Protein AF-A0A355FUR5-F1 (afdb_monomer)

pLDDT: mean 89.5, std 11.47, range [51.97, 98.38]

Structure (mmCIF, N/CA/C/O backbone):
data_AF-A0A355FUR5-F1
#
_entry.id   AF-A0A355FUR5-F1
#
loop_
_atom_site.group_PDB
_atom_site.id
_atom_site.type_symbol
_atom_site.label_atom_id
_atom_site.label_alt_id
_atom_site.label_comp_id
_atom_site.label_asym_id
_atom_site.label_entity_id
_atom_site.label_seq_id
_atom_site.pdbx_PDB_ins_code
_atom_site.Cartn_x
_atom_site.Cartn_y
_atom_site.Cartn_z
_atom_site.occupancy
_atom_site.B_iso_or_equiv
_atom_site.auth_seq_id
_atom_site.auth_comp_id
_atom_site.auth_asym_id
_atom_site.auth_atom_id
_atom_site.pdbx_PDB_model_num
ATOM 1 N N . ASP A 1 1 ? -11.210 13.188 2.314 1.00 51.97 1 ASP A N 1
ATOM 2 C 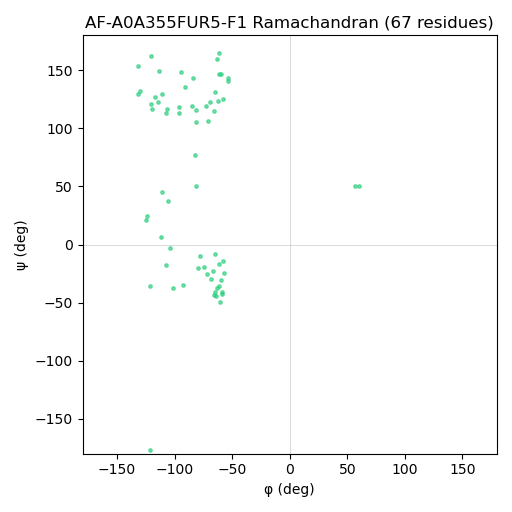CA . ASP A 1 1 ? -11.538 12.564 3.619 1.00 51.97 1 ASP A CA 1
ATOM 3 C C . ASP A 1 1 ? -12.941 11.958 3.684 1.00 51.97 1 ASP A C 1
ATOM 5 O O . ASP A 1 1 ? -13.728 12.294 4.559 1.00 51.97 1 ASP A O 1
ATOM 9 N N . GLY A 1 2 ? -13.288 11.053 2.759 1.00 77.06 2 GLY A N 1
ATOM 10 C CA . GLY A 1 2 ? -14.652 10.492 2.682 1.00 77.06 2 GLY A CA 1
ATOM 11 C C . GLY A 1 2 ? -14.785 9.036 3.136 1.00 77.06 2 GLY A C 1
ATOM 12 O O . GLY A 1 2 ? -15.880 8.576 3.439 1.00 77.06 2 GLY A O 1
ATOM 13 N N . LEU A 1 3 ? -13.676 8.300 3.202 1.00 91.00 3 LEU A N 1
ATOM 14 C CA . LEU A 1 3 ? -13.677 6.841 3.330 1.00 91.00 3 LEU A CA 1
ATOM 15 C C . LEU A 1 3 ? -13.288 6.378 4.742 1.00 91.00 3 LEU A C 1
ATOM 17 O O . LEU A 1 3 ? -12.624 5.363 4.916 1.00 91.00 3 LEU A O 1
ATOM 21 N N . SER A 1 4 ? -13.731 7.105 5.774 1.00 94.44 4 SER A N 1
ATOM 22 C CA . SER A 1 4 ? -13.412 6.804 7.183 1.00 94.44 4 SER A CA 1
ATOM 23 C C . SER A 1 4 ? -13.916 5.436 7.661 1.00 94.44 4 SER A C 1
ATOM 25 O O . SER A 1 4 ? -13.478 4.94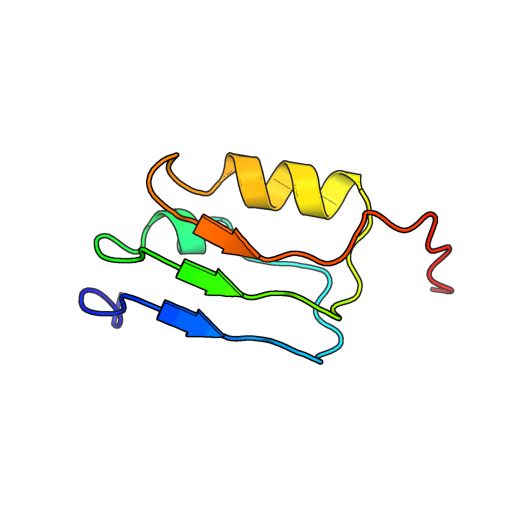2 8.698 1.00 94.44 4 SER A O 1
ATOM 27 N N . GLN A 1 5 ? -14.844 4.834 6.914 1.00 96.69 5 GLN A N 1
ATOM 28 C CA . GLN A 1 5 ? -15.442 3.527 7.185 1.00 96.69 5 GLN A CA 1
ATOM 29 C C . GLN A 1 5 ? -14.915 2.406 6.288 1.00 96.69 5 GLN A C 1
ATOM 31 O O . GLN A 1 5 ? -15.324 1.259 6.458 1.00 96.69 5 GLN A O 1
ATOM 36 N N . LEU A 1 6 ? -14.037 2.717 5.332 1.00 97.56 6 LEU A N 1
ATOM 37 C CA . LEU A 1 6 ? -13.533 1.726 4.393 1.00 97.56 6 LEU A CA 1
ATOM 38 C C . LEU A 1 6 ? -12.623 0.735 5.119 1.00 97.56 6 LEU A C 1
ATOM 40 O O . LEU A 1 6 ? -11.634 1.135 5.726 1.00 97.56 6 LEU A O 1
ATOM 44 N N . LYS A 1 7 ? -12.981 -0.548 5.040 1.00 97.88 7 LYS A N 1
ATOM 45 C CA . LYS A 1 7 ? -12.225 -1.664 5.628 1.00 97.88 7 LYS A CA 1
ATOM 46 C C . LYS A 1 7 ? -11.398 -2.422 4.601 1.00 97.88 7 LYS A C 1
ATOM 48 O O . LYS A 1 7 ? -10.283 -2.829 4.894 1.00 97.88 7 LYS A O 1
ATOM 53 N N . ALA A 1 8 ? -11.926 -2.581 3.395 1.00 98.00 8 ALA A N 1
ATOM 54 C CA . ALA A 1 8 ? -11.253 -3.276 2.312 1.00 98.00 8 ALA A CA 1
ATOM 55 C C . ALA A 1 8 ? -11.278 -2.411 1.054 1.00 98.00 8 ALA A C 1
ATOM 57 O O . ALA A 1 8 ? -12.331 -1.891 0.680 1.00 98.00 8 ALA A O 1
ATOM 58 N N . LEU A 1 9 ? -10.123 -2.278 0.410 1.00 97.62 9 LEU A N 1
ATOM 59 C CA . LEU A 1 9 ? -9.965 -1.650 -0.894 1.00 97.62 9 LEU A CA 1
ATOM 60 C C . LEU A 1 9 ? -9.362 -2.679 -1.849 1.00 97.62 9 LEU A C 1
ATOM 62 O O . LEU A 1 9 ? -8.273 -3.186 -1.592 1.00 97.62 9 LEU A O 1
ATOM 66 N N . SER A 1 10 ? -10.069 -2.988 -2.934 1.00 97.38 10 SER A N 1
ATOM 67 C CA . SER A 1 10 ? -9.570 -3.866 -3.993 1.00 97.38 10 SER A CA 1
ATOM 68 C C . SER A 1 10 ? -9.400 -3.070 -5.278 1.00 97.38 10 SER A C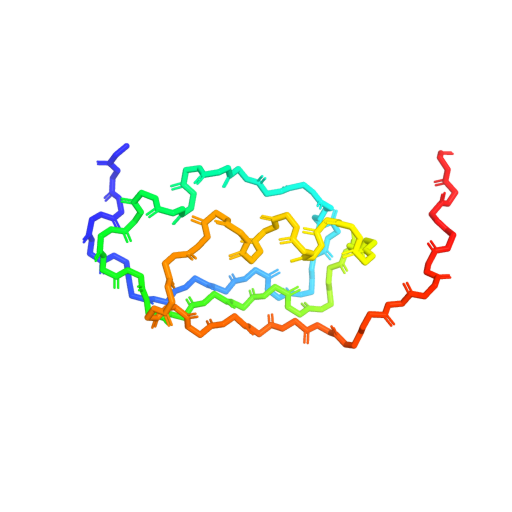 1
ATOM 70 O O . SER A 1 10 ? -10.345 -2.445 -5.758 1.00 97.38 10 SER A O 1
ATOM 72 N N . LEU A 1 11 ? -8.179 -3.089 -5.800 1.00 96.19 11 LEU A N 1
ATOM 73 C CA . LEU A 1 11 ? -7.741 -2.470 -7.049 1.00 96.19 11 LEU A CA 1
ATOM 74 C C . LEU A 1 11 ? -7.107 -3.525 -7.970 1.00 96.19 11 LEU A C 1
ATOM 76 O O . LEU A 1 11 ? -6.266 -3.208 -8.810 1.00 96.19 11 LEU A O 1
ATOM 80 N N . TRP A 1 12 ? -7.493 -4.789 -7.782 1.00 94.75 12 TRP A N 1
ATOM 81 C CA . TRP A 1 12 ? -6.974 -5.940 -8.512 1.00 94.75 12 TRP A CA 1
ATOM 82 C C . TRP A 1 12 ? -7.079 -5.767 -10.033 1.00 94.75 12 TRP A C 1
ATOM 84 O O . TRP A 1 12 ? -8.100 -5.292 -10.531 1.00 94.75 12 TRP A O 1
ATOM 94 N N . SER A 1 13 ? -6.050 -6.221 -10.757 1.00 94.44 13 SER A N 1
ATOM 95 C CA . SER A 1 13 ? -6.028 -6.305 -12.225 1.00 94.44 13 SER A CA 1
ATOM 96 C C . SER A 1 13 ? -6.212 -4.954 -12.934 1.00 94.44 13 SER A C 1
ATOM 98 O O . SER A 1 13 ? -7.032 -4.831 -13.848 1.00 94.44 13 SER A O 1
ATOM 100 N N . ASN A 1 14 ? -5.431 -3.952 -12.525 1.00 93.19 14 ASN A N 1
ATOM 101 C CA . ASN A 1 14 ? -5.321 -2.655 -13.200 1.00 93.19 14 ASN A CA 1
ATOM 102 C C . ASN A 1 14 ? -3.865 -2.390 -13.630 1.00 93.19 14 ASN A C 1
ATOM 104 O O . ASN A 1 14 ? -2.994 -3.233 -13.458 1.00 93.19 14 ASN A O 1
ATOM 108 N N . VAL A 1 15 ? -3.602 -1.217 -14.206 1.00 89.38 15 VAL A N 1
ATOM 109 C CA . VAL A 1 15 ? -2.263 -0.762 -14.633 1.00 89.38 15 VAL A CA 1
ATOM 110 C C . VAL A 1 15 ? -1.772 0.397 -13.752 1.00 89.38 15 VAL A C 1
ATOM 112 O O . VAL A 1 15 ? -1.349 1.442 -14.238 1.00 89.38 15 VAL A O 1
ATOM 115 N N . ILE A 1 16 ? -1.933 0.268 -12.428 1.00 90.31 16 ILE A N 1
ATOM 116 C CA . ILE A 1 16 ? -1.582 1.319 -11.459 1.00 90.31 16 ILE A CA 1
ATOM 117 C C . ILE A 1 16 ? -0.184 1.062 -10.893 1.00 90.31 16 ILE A C 1
ATOM 119 O O . ILE A 1 16 ? 0.008 0.129 -10.116 1.00 90.31 16 ILE A O 1
ATOM 123 N N . SER A 1 17 ? 0.761 1.942 -11.208 1.00 84.88 17 SER A N 1
ATOM 124 C CA . SER A 1 17 ? 2.122 1.896 -10.658 1.00 84.88 17 SER A CA 1
ATOM 125 C C . SER A 1 17 ? 2.304 2.733 -9.397 1.00 84.88 17 SER A C 1
ATOM 127 O O . SER A 1 17 ? 2.967 2.323 -8.446 1.00 84.88 17 SER A O 1
ATOM 129 N N . HIS A 1 18 ? 1.612 3.870 -9.329 1.00 87.81 18 HIS A N 1
ATOM 130 C CA . HIS A 1 18 ? 1.769 4.834 -8.248 1.00 87.81 18 HIS A CA 1
ATOM 131 C C . HIS A 1 18 ? 0.537 4.885 -7.351 1.00 87.81 18 HIS A C 1
ATOM 133 O O . HIS A 1 18 ? -0.590 5.099 -7.804 1.00 87.81 18 HIS A O 1
ATOM 139 N N . TYR A 1 19 ? 0.776 4.769 -6.050 1.00 93.69 19 TYR A N 1
ATOM 140 C CA . TYR A 1 19 ? -0.243 4.896 -5.016 1.00 93.69 19 TYR A CA 1
ATOM 141 C C . TYR A 1 19 ? 0.039 6.141 -4.172 1.00 93.69 19 TYR A C 1
ATOM 143 O O . TYR A 1 19 ? 1.195 6.534 -4.025 1.00 93.69 19 TYR A O 1
ATOM 151 N N . PRO A 1 20 ? -0.982 6.802 -3.612 1.00 94.31 20 PRO A N 1
ATOM 152 C CA . PRO A 1 20 ? -0.758 7.950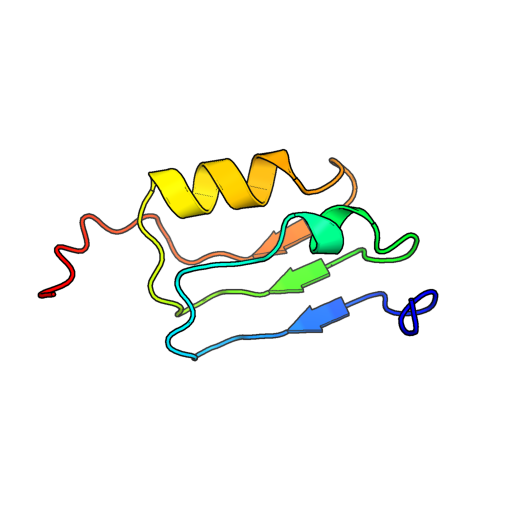 -2.750 1.00 94.31 20 PRO A CA 1
ATOM 153 C C . PRO A 1 20 ? -0.470 7.516 -1.307 1.00 94.31 20 PRO A C 1
ATOM 155 O O . PRO A 1 20 ? -1.127 6.620 -0.772 1.00 94.31 20 PRO A O 1
ATOM 158 N N . ALA A 1 21 ? 0.429 8.237 -0.629 1.00 95.00 21 ALA A N 1
ATOM 159 C CA . ALA A 1 21 ? 0.711 8.036 0.798 1.00 95.00 21 ALA A CA 1
ATOM 160 C C . ALA A 1 21 ? -0.539 8.180 1.689 1.00 95.00 21 ALA A C 1
ATOM 162 O O . ALA A 1 21 ? -0.624 7.562 2.748 1.00 95.00 21 ALA A O 1
ATOM 163 N N . SER A 1 22 ? -1.551 8.922 1.224 1.00 94.69 22 SER A N 1
ATOM 164 C CA . SER A 1 22 ? -2.828 9.097 1.923 1.00 94.69 22 SER A CA 1
ATOM 165 C C . SER A 1 22 ? -3.661 7.817 2.062 1.00 94.69 22 SER A C 1
ATOM 167 O O . SER A 1 22 ? -4.638 7.804 2.809 1.00 94.69 22 SER A O 1
ATOM 169 N N . LEU A 1 23 ? -3.279 6.702 1.422 1.00 94.50 23 LEU A N 1
ATOM 170 C CA . LEU A 1 23 ? -3.834 5.387 1.769 1.00 94.50 23 LEU A CA 1
ATOM 171 C C . LEU A 1 23 ? -3.559 5.016 3.235 1.00 94.50 23 LEU A C 1
ATOM 173 O O . LEU A 1 23 ? -4.386 4.347 3.856 1.00 94.50 23 LEU A O 1
ATOM 177 N N . GLY A 1 24 ? -2.446 5.492 3.804 1.00 93.69 24 GLY A N 1
ATOM 178 C CA . GLY A 1 24 ? -2.116 5.336 5.221 1.00 93.69 24 GLY A CA 1
ATOM 179 C C . GLY A 1 24 ? -3.048 6.101 6.165 1.00 93.69 24 GLY A C 1
ATOM 180 O O . GLY A 1 24 ? -3.226 5.692 7.315 1.00 93.69 24 GLY A O 1
ATOM 181 N N . ASP A 1 25 ? -3.710 7.151 5.667 1.00 95.12 25 ASP A N 1
ATOM 182 C CA . ASP A 1 25 ? -4.620 7.997 6.446 1.00 95.12 25 ASP A CA 1
ATOM 183 C C . ASP A 1 25 ? -5.996 7.347 6.655 1.00 95.12 25 ASP A C 1
ATOM 185 O O . ASP A 1 25 ? -6.802 7.834 7.451 1.00 95.12 25 ASP A O 1
ATOM 189 N N . LEU A 1 26 ? -6.294 6.237 5.965 1.00 95.75 26 LEU A N 1
ATOM 190 C CA . LEU A 1 26 ? -7.569 5.531 6.082 1.00 95.75 26 LEU A CA 1
ATOM 191 C C . LEU A 1 26 ? -7.663 4.819 7.449 1.00 95.75 26 LEU A C 1
ATOM 193 O O . LEU A 1 26 ? -7.045 3.770 7.673 1.00 95.75 26 LEU A O 1
ATOM 197 N N . PRO A 1 27 ? -8.475 5.335 8.394 1.00 95.00 27 PRO A N 1
ATOM 198 C CA . PRO A 1 27 ? -8.371 4.948 9.800 1.00 95.00 27 PRO A CA 1
ATOM 199 C C . PRO A 1 27 ? -8.865 3.523 10.063 1.00 95.00 27 PRO A C 1
ATOM 201 O O . PRO A 1 27 ? -8.444 2.894 11.031 1.00 95.00 27 PRO A O 1
ATOM 204 N N . ARG A 1 28 ? -9.758 3.013 9.207 1.00 96.88 28 ARG A N 1
ATOM 205 C CA . ARG A 1 28 ? -10.386 1.692 9.341 1.00 96.88 28 ARG A CA 1
ATOM 206 C C . ARG A 1 28 ? -9.959 0.697 8.268 1.00 96.88 28 ARG A C 1
ATOM 208 O O . ARG A 1 28 ? -10.521 -0.391 8.246 1.00 96.88 28 ARG A O 1
ATOM 215 N N . LEU A 1 29 ? -8.992 1.044 7.414 1.00 97.75 29 LEU A N 1
ATOM 216 C CA . LEU A 1 29 ? -8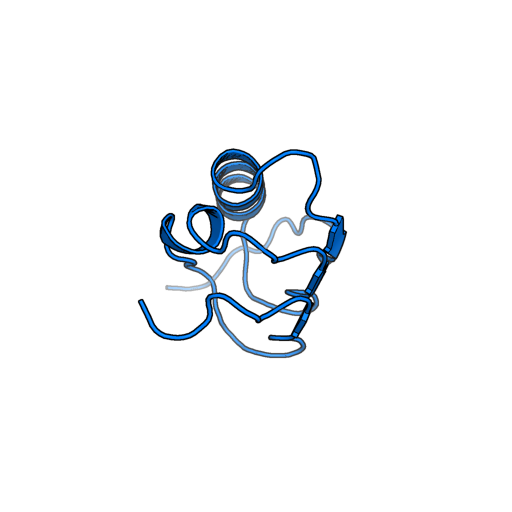.506 0.114 6.402 1.00 97.75 29 LEU A CA 1
ATOM 217 C C . LEU A 1 29 ? -7.824 -1.075 7.088 1.00 97.75 29 LEU A C 1
ATOM 219 O O . LEU A 1 29 ? -7.007 -0.901 7.995 1.00 97.75 29 LEU A O 1
ATOM 223 N N . GLU A 1 30 ? -8.205 -2.265 6.651 1.00 98.19 30 GLU A N 1
ATOM 224 C CA . GLU A 1 30 ? -7.753 -3.566 7.139 1.00 98.19 30 GLU A CA 1
ATOM 225 C C . GLU A 1 30 ? -7.124 -4.369 5.992 1.00 98.19 30 GLU A C 1
ATOM 227 O O . GLU A 1 30 ? -6.132 -5.050 6.215 1.00 98.19 30 GLU A O 1
ATOM 232 N N . VAL A 1 31 ? -7.648 -4.254 4.762 1.00 98.38 31 VAL A N 1
ATOM 233 C CA . VAL A 1 31 ? -7.138 -4.973 3.582 1.00 98.38 31 VAL A CA 1
ATOM 234 C C . VAL A 1 31 ? -6.955 -4.023 2.400 1.00 98.38 31 VAL A C 1
ATOM 236 O O . VAL A 1 31 ? -7.888 -3.308 2.022 1.00 98.38 31 VAL A O 1
ATOM 239 N N . LEU A 1 32 ? -5.777 -4.067 1.780 1.00 98.00 32 LEU A N 1
ATOM 240 C CA . LEU A 1 32 ? -5.492 -3.461 0.482 1.00 98.00 32 LEU A CA 1
ATOM 241 C C . LEU A 1 32 ? -5.067 -4.550 -0.506 1.00 98.00 32 LEU A C 1
ATOM 243 O O . LEU A 1 32 ? -4.029 -5.183 -0.325 1.00 98.00 32 LEU A O 1
ATOM 247 N N . ASP A 1 33 ? -5.851 -4.746 -1.561 1.00 97.62 33 ASP A N 1
ATOM 248 C CA . ASP A 1 33 ? -5.529 -5.671 -2.645 1.00 97.62 33 ASP A CA 1
ATOM 249 C C . ASP A 1 33 ? 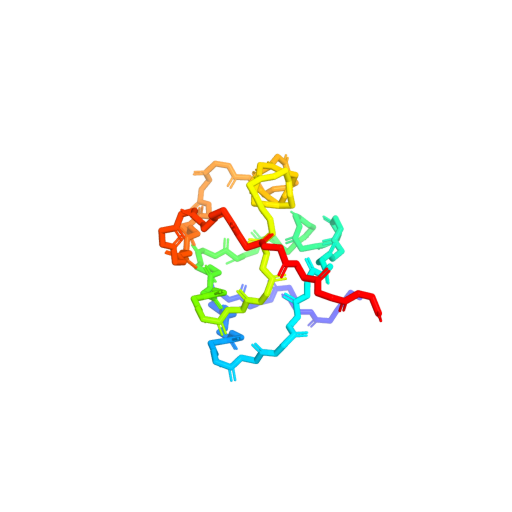-5.131 -4.906 -3.905 1.00 97.62 33 ASP A C 1
ATOM 251 O O . ASP A 1 33 ? -5.949 -4.211 -4.510 1.00 97.62 33 ASP A O 1
ATOM 255 N N . VAL A 1 34 ? -3.860 -5.037 -4.274 1.00 96.00 34 VAL A N 1
ATOM 256 C CA . VAL A 1 34 ? -3.238 -4.418 -5.452 1.00 96.00 34 VAL A CA 1
ATOM 257 C C . VAL A 1 34 ? -2.585 -5.476 -6.342 1.00 96.00 34 VAL A C 1
ATOM 259 O O . VAL A 1 34 ? -1.690 -5.172 -7.131 1.00 96.00 34 VAL A O 1
ATOM 262 N N . GLN A 1 35 ? -3.000 -6.741 -6.228 1.00 94.38 35 GLN A N 1
ATOM 263 C CA . GLN A 1 35 ? -2.457 -7.804 -7.066 1.00 94.38 35 GLN A CA 1
ATOM 264 C C . GLN A 1 35 ? -2.710 -7.505 -8.553 1.00 94.38 35 GLN A C 1
ATOM 266 O O . GLN A 1 35 ? -3.745 -6.953 -8.927 1.00 94.38 35 GLN A O 1
ATOM 271 N N . TYR A 1 36 ? -1.771 -7.923 -9.402 1.00 92.12 36 TYR A N 1
ATOM 272 C CA . TYR A 1 36 ? -1.799 -7.708 -10.855 1.00 92.12 36 TYR A CA 1
ATOM 273 C C . TYR A 1 36 ? -1.914 -6.225 -11.234 1.00 92.12 36 TYR A C 1
ATOM 275 O O . TYR A 1 36 ? -2.779 -5.846 -12.015 1.00 92.12 36 TYR A O 1
ATOM 283 N N . ASN A 1 37 ? -1.047 -5.408 -10.636 1.00 91.00 37 ASN A N 1
ATOM 284 C CA . ASN A 1 37 ? -0.769 -4.034 -11.041 1.00 91.00 37 ASN A CA 1
ATOM 285 C C . ASN A 1 37 ? 0.715 -3.880 -11.398 1.00 91.00 37 ASN A C 1
ATOM 287 O O . ASN A 1 37 ? 1.541 -4.702 -10.988 1.00 91.00 37 ASN A O 1
ATOM 291 N N . ASP A 1 38 ? 1.038 -2.810 -12.117 1.00 88.44 38 ASP A N 1
ATOM 292 C CA . ASP A 1 38 ? 2.381 -2.521 -12.622 1.00 88.44 38 ASP A CA 1
ATOM 293 C C . ASP A 1 38 ? 3.255 -1.860 -11.555 1.00 88.44 38 ASP A C 1
ATOM 295 O O . ASP A 1 38 ? 3.461 -0.658 -11.579 1.00 88.44 38 ASP A O 1
ATOM 299 N N . MET A 1 39 ? 3.766 -2.637 -10.596 1.00 86.69 39 MET A N 1
ATOM 300 C CA . MET A 1 39 ? 4.674 -2.123 -9.563 1.00 86.69 39 MET A CA 1
ATOM 301 C C . MET A 1 39 ? 6.056 -2.773 -9.633 1.00 86.69 39 MET A C 1
ATOM 303 O O . MET A 1 39 ? 6.192 -3.997 -9.515 1.00 86.69 39 MET A O 1
ATOM 307 N N . THR A 1 40 ? 7.086 -1.939 -9.699 1.00 88.12 40 THR A N 1
ATOM 308 C CA . THR A 1 40 ? 8.474 -2.282 -9.381 1.00 88.12 40 THR A CA 1
ATOM 309 C C . THR A 1 40 ? 8.616 -2.726 -7.919 1.00 88.12 40 THR A C 1
ATOM 311 O O . THR A 1 40 ? 7.743 -2.503 -7.076 1.00 88.12 40 THR A O 1
ATOM 314 N N . LEU A 1 41 ? 9.749 -3.353 -7.582 1.00 87.88 41 LEU A N 1
ATOM 315 C CA . LEU A 1 41 ? 10.062 -3.701 -6.191 1.00 87.88 41 LEU A CA 1
ATOM 316 C C . LEU A 1 41 ? 10.098 -2.457 -5.284 1.00 87.88 41 LEU A C 1
ATOM 318 O O . LEU A 1 41 ? 9.577 -2.503 -4.173 1.00 87.88 41 LEU A O 1
ATOM 322 N N . GLU A 1 42 ? 10.668 -1.355 -5.772 1.00 89.00 42 GLU A N 1
ATOM 323 C CA . GLU A 1 42 ? 10.778 -0.101 -5.023 1.00 89.00 42 GLU A CA 1
ATOM 324 C C . GLU A 1 42 ? 9.398 0.498 -4.713 1.00 89.00 42 GLU A C 1
ATOM 326 O O . GLU A 1 42 ? 9.121 0.864 -3.571 1.00 89.00 42 GLU A O 1
ATOM 331 N N . GLU A 1 43 ? 8.481 0.513 -5.685 1.00 90.38 43 GLU A N 1
ATOM 332 C CA . GLU A 1 43 ? 7.105 0.981 -5.471 1.00 90.38 43 GLU A CA 1
ATOM 333 C C . GLU A 1 43 ? 6.353 0.109 -4.455 1.00 90.38 43 GLU A C 1
ATOM 335 O O . GLU A 1 43 ? 5.614 0.629 -3.614 1.00 90.38 43 GLU A O 1
ATOM 340 N N . GLN A 1 44 ? 6.575 -1.212 -4.468 1.00 91.75 44 GLN A N 1
ATOM 341 C CA . GLN A 1 44 ? 5.989 -2.110 -3.467 1.00 91.75 44 GLN A CA 1
ATOM 342 C C . GLN A 1 44 ? 6.514 -1.824 -2.054 1.00 91.75 44 GLN A C 1
ATOM 344 O O . GLN A 1 44 ? 5.743 -1.862 -1.091 1.00 91.75 44 GLN A O 1
ATOM 349 N N . GLU A 1 45 ? 7.812 -1.552 -1.908 1.00 92.12 45 GLU A N 1
ATOM 350 C CA . GLU A 1 45 ? 8.422 -1.182 -0.626 1.00 92.12 45 GLU A CA 1
ATOM 351 C C . GLU A 1 45 ? 7.899 0.168 -0.129 1.00 92.12 45 GLU A C 1
ATOM 353 O O . GLU A 1 45 ? 7.515 0.294 1.038 1.00 92.12 45 GLU A O 1
ATOM 358 N N . MET A 1 46 ? 7.791 1.146 -1.029 1.00 93.12 46 MET A N 1
ATOM 359 C CA . MET A 1 46 ? 7.250 2.465 -0.727 1.00 93.12 46 MET A CA 1
ATOM 360 C C . MET A 1 46 ? 5.796 2.379 -0.250 1.00 93.12 46 MET A C 1
ATOM 362 O O . MET A 1 46 ? 5.472 2.893 0.823 1.00 93.12 46 MET A O 1
ATOM 366 N N . LEU A 1 47 ? 4.933 1.659 -0.976 1.00 94.31 47 LEU A N 1
ATOM 367 C CA . LEU A 1 47 ? 3.531 1.467 -0.599 1.00 94.31 47 LEU A CA 1
ATOM 368 C C . LEU A 1 47 ? 3.402 0.802 0.778 1.00 94.31 47 LEU A C 1
ATOM 370 O O . LEU A 1 47 ? 2.606 1.245 1.606 1.00 94.31 47 LEU A O 1
ATOM 374 N N . LYS A 1 48 ? 4.214 -0.222 1.064 1.00 94.00 48 LYS A N 1
ATOM 375 C CA . LYS A 1 48 ? 4.241 -0.855 2.392 1.00 94.00 48 LYS A CA 1
ATOM 376 C C . LYS A 1 48 ? 4.658 0.118 3.493 1.00 94.00 48 LYS A C 1
ATOM 378 O O . LYS A 1 48 ? 4.125 0.024 4.592 1.00 94.00 48 LYS A O 1
ATOM 383 N N . SER A 1 49 ? 5.572 1.048 3.211 1.00 96.06 49 SER A N 1
ATOM 384 C CA . SER A 1 49 ? 6.049 2.026 4.197 1.00 96.06 49 SER A CA 1
ATOM 385 C C . SER A 1 49 ? 4.986 3.052 4.611 1.00 96.06 49 SER A C 1
ATOM 387 O O . SER A 1 49 ? 4.994 3.520 5.749 1.00 96.06 49 SER A O 1
ATOM 389 N N . TRP A 1 50 ? 4.049 3.380 3.716 1.00 96.56 50 TRP A N 1
ATOM 390 C CA . TRP A 1 50 ? 2.960 4.318 4.003 1.00 96.56 50 TRP A CA 1
ATOM 391 C C . TRP A 1 50 ? 1.812 3.683 4.785 1.00 96.56 50 TRP A C 1
ATOM 393 O O . TRP A 1 50 ? 1.018 4.389 5.406 1.00 96.56 50 TRP A O 1
ATOM 403 N N . LEU A 1 51 ? 1.702 2.356 4.755 1.00 96.31 51 LEU A N 1
ATOM 404 C CA . LEU A 1 51 ? 0.595 1.644 5.371 1.00 96.31 51 LEU A CA 1
ATOM 405 C C . LEU A 1 51 ? 0.922 1.252 6.818 1.00 96.31 51 LEU A C 1
ATOM 407 O O . LEU A 1 51 ? 1.997 0.726 7.109 1.00 96.31 51 LEU A O 1
ATOM 411 N N . PRO A 1 52 ? -0.017 1.446 7.758 1.00 95.62 52 PRO A N 1
ATOM 412 C CA . PRO A 1 52 ? 0.143 0.945 9.115 1.00 95.62 52 PRO A CA 1
ATOM 413 C C . PRO A 1 52 ? 0.254 -0.586 9.139 1.00 95.62 52 PRO A C 1
ATOM 415 O O . PRO A 1 52 ? -0.460 -1.269 8.412 1.00 95.62 52 PRO A O 1
ATOM 418 N N . ALA A 1 53 ? 1.029 -1.140 10.078 1.00 95.19 53 ALA A N 1
ATOM 419 C CA . ALA A 1 53 ? 1.267 -2.589 10.201 1.00 95.19 53 ALA A CA 1
ATOM 420 C C . ALA A 1 53 ? 0.004 -3.463 10.388 1.00 95.19 53 ALA A C 1
ATOM 422 O O . ALA A 1 53 ? 0.075 -4.680 10.256 1.00 95.19 53 ALA A O 1
ATOM 423 N N . ARG A 1 54 ? -1.148 -2.858 10.713 1.00 95.56 54 ARG A N 1
ATOM 424 C CA . ARG A 1 54 ? -2.442 -3.557 10.810 1.00 95.56 54 ARG A CA 1
ATOM 425 C C . ARG A 1 54 ? -3.050 -3.909 9.448 1.00 95.56 54 ARG A C 1
ATOM 427 O O . ARG A 1 54 ? -3.979 -4.707 9.414 1.00 95.56 54 ARG A O 1
ATOM 434 N N . VAL A 1 55 ? -2.614 -3.250 8.37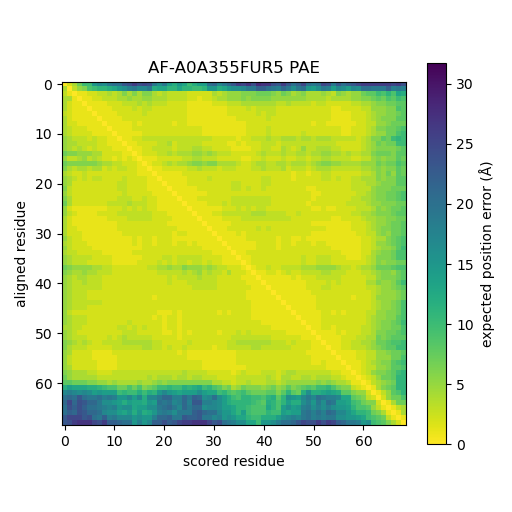4 1.00 97.75 55 VAL A N 1
ATOM 435 C CA . VAL A 1 55 ? -3.199 -3.403 7.039 1.00 97.75 55 VAL A CA 1
ATOM 436 C C . VAL A 1 55 ? -2.561 -4.608 6.358 1.00 97.75 55 VAL A C 1
ATOM 438 O O . VAL A 1 55 ? -1.353 -4.638 6.131 1.00 97.75 55 VAL A O 1
ATOM 441 N N . GLU A 1 56 ? -3.374 -5.597 6.008 1.00 97.88 56 GLU A N 1
ATOM 442 C CA . GLU A 1 56 ? -2.968 -6.695 5.140 1.00 97.88 56 GLU A CA 1
ATOM 443 C C . GLU A 1 56 ? -2.850 -6.172 3.706 1.00 97.88 56 GLU A C 1
ATOM 445 O O . GLU A 1 56 ? -3.829 -5.704 3.121 1.00 97.88 56 GLU A O 1
ATOM 450 N N . VAL A 1 57 ? -1.651 -6.263 3.131 1.00 96.38 57 VAL A N 1
ATOM 451 C CA . VAL A 1 57 ? -1.398 -5.849 1.748 1.00 96.38 57 VAL A CA 1
ATOM 452 C C . VAL A 1 57 ? -1.224 -7.087 0.881 1.00 96.38 57 VAL A C 1
ATOM 454 O O . VAL A 1 57 ? -0.279 -7.857 1.066 1.00 96.38 57 VAL A O 1
ATOM 457 N N . ARG A 1 58 ? -2.124 -7.271 -0.085 1.00 96.56 58 ARG A N 1
ATOM 458 C CA . ARG A 1 58 ? -2.039 -8.335 -1.089 1.00 96.56 58 ARG A CA 1
ATOM 459 C C . ARG A 1 58 ? -1.396 -7.777 -2.342 1.00 96.56 58 ARG A C 1
ATOM 461 O O . ARG A 1 58 ? -1.917 -6.855 -2.964 1.00 96.56 58 ARG A O 1
ATOM 468 N N . MET A 1 59 ? -0.250 -8.342 -2.698 1.00 92.06 59 MET A N 1
ATOM 469 C CA . MET A 1 59 ? 0.548 -7.932 -3.849 1.00 92.06 59 MET A CA 1
ATOM 470 C C . MET A 1 59 ? 0.933 -9.162 -4.659 1.00 92.06 59 MET A C 1
ATOM 472 O O . MET A 1 59 ? 1.015 -10.273 -4.127 1.00 92.06 59 MET A O 1
ATOM 476 N N . SER A 1 60 ? 1.164 -8.967 -5.953 1.00 89.94 60 SER A N 1
ATOM 477 C CA . SER A 1 60 ? 1.839 -9.979 -6.761 1.00 89.94 60 SER A CA 1
ATOM 478 C C . SER A 1 60 ? 3.266 -10.190 -6.250 1.00 89.94 60 SER A C 1
ATOM 480 O O . SER A 1 60 ? 3.826 -9.329 -5.572 1.00 89.94 60 SER A O 1
ATOM 482 N N . ALA A 1 61 ? 3.873 -11.330 -6.586 1.00 84.56 61 ALA A N 1
ATOM 483 C CA . ALA A 1 61 ? 5.307 -11.501 -6.372 1.00 84.56 61 ALA A CA 1
ATOM 484 C C . ALA A 1 61 ? 6.073 -10.337 -7.037 1.00 84.56 61 ALA A C 1
ATOM 486 O O . ALA A 1 61 ? 5.658 -9.890 -8.111 1.00 84.56 61 ALA A O 1
ATOM 487 N N . PRO A 1 62 ? 7.165 -9.838 -6.429 1.00 72.62 62 PRO A N 1
ATOM 488 C CA . PRO A 1 62 ? 7.956 -8.777 -7.030 1.00 72.62 62 PRO A CA 1
ATOM 489 C C . PRO A 1 62 ? 8.454 -9.241 -8.395 1.00 72.62 62 PRO A C 1
ATOM 491 O O . PRO A 1 62 ? 9.062 -10.308 -8.518 1.00 72.62 62 PRO A O 1
ATOM 494 N N . CYS A 1 63 ? 8.171 -8.456 -9.425 1.00 67.56 63 CYS A N 1
ATOM 495 C CA . CYS A 1 63 ? 8.691 -8.715 -10.753 1.00 67.56 63 CYS A CA 1
ATOM 496 C C . CYS A 1 63 ? 9.976 -7.916 -10.975 1.00 67.56 63 CYS A C 1
ATOM 498 O O . CYS A 1 63 ? 10.134 -6.802 -10.479 1.00 67.56 63 CYS A O 1
ATOM 500 N N . ARG A 1 64 ? 10.888 -8.467 -11.781 1.00 61.72 64 ARG A N 1
ATOM 501 C CA . ARG A 1 64 ? 11.914 -7.677 -12.477 1.00 61.72 64 ARG A CA 1
ATOM 502 C C . ARG A 1 64 ? 11.292 -7.060 -13.734 1.00 61.72 64 ARG A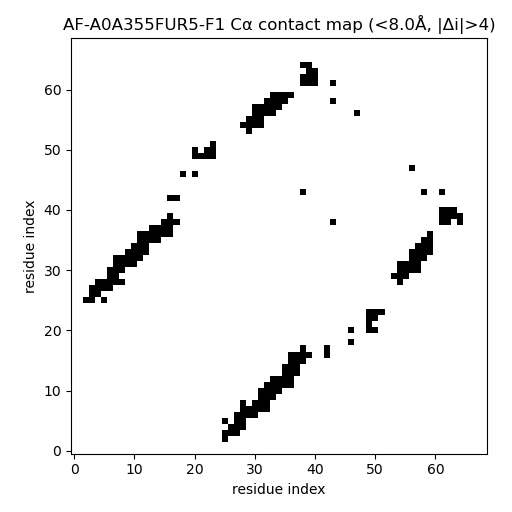 C 1
ATOM 504 O O . ARG A 1 64 ? 11.774 -7.315 -14.831 1.00 61.72 64 ARG A O 1
ATOM 511 N N . CYS A 1 65 ? 10.144 -6.400 -13.584 1.00 61.47 65 CYS A N 1
ATOM 512 C CA . CYS A 1 65 ? 9.473 -5.771 -14.711 1.00 61.47 65 CYS A CA 1
ATOM 513 C C . CYS A 1 65 ? 10.369 -4.636 -15.217 1.00 61.47 65 CYS A C 1
ATOM 515 O O . CYS A 1 65 ? 10.632 -3.688 -14.481 1.00 61.47 65 CYS A O 1
ATOM 517 N N . GLU A 1 66 ? 10.864 -4.765 -16.444 1.00 60.44 66 GLU A N 1
ATOM 518 C CA . GLU A 1 66 ? 11.286 -3.611 -17.230 1.00 60.44 66 GLU A CA 1
ATOM 519 C C . GLU A 1 66 ? 10.000 -3.059 -17.840 1.00 60.44 66 GLU A C 1
ATOM 521 O O . GLU A 1 66 ? 9.381 -3.705 -18.684 1.00 60.44 66 GLU A O 1
ATOM 526 N N . PHE A 1 67 ? 9.524 -1.940 -17.301 1.00 63.34 67 PHE A N 1
ATOM 527 C CA . PHE A 1 67 ? 8.419 -1.213 -17.906 1.00 63.34 67 PHE A CA 1
ATOM 528 C C . PHE A 1 67 ? 9.021 -0.369 -19.026 1.00 63.34 67 PHE A C 1
ATOM 530 O O . PHE A 1 67 ? 9.871 0.480 -18.756 1.00 63.34 67 PHE A O 1
ATOM 537 N N . ASP A 1 68 ? 8.641 -0.651 -20.271 1.00 60.78 68 ASP A N 1
ATOM 538 C CA . ASP A 1 68 ? 8.952 0.242 -21.384 1.00 60.78 68 ASP A CA 1
ATOM 539 C C . A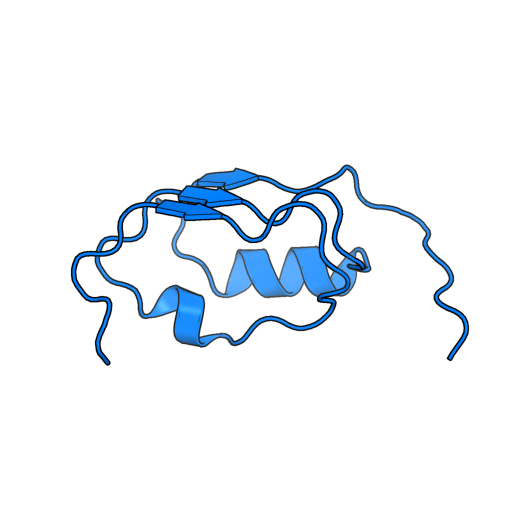SP A 1 68 ? 8.252 1.589 -21.110 1.00 60.78 68 ASP A C 1
ATOM 541 O O . ASP A 1 68 ? 7.040 1.606 -20.874 1.00 60.78 68 ASP A O 1
ATOM 545 N N . GLU A 1 69 ? 9.016 2.689 -21.078 1.00 58.41 69 GLU A N 1
ATOM 546 C CA . GLU A 1 69 ? 8.478 4.059 -20.948 1.00 58.41 69 GLU A CA 1
ATOM 547 C C . GLU A 1 69 ? 7.604 4.470 -22.145 1.00 58.41 69 GLU A C 1
ATOM 549 O O . GLU A 1 69 ? 7.983 4.180 -23.308 1.00 58.41 69 GLU A O 1
#

Radius of gyration: 12.13 Å; Cα contacts (8 Å, |Δi|>4): 104; chains: 1; bounding box: 27×24×32 Å

Solvent-accessible surface area (backbone atoms only — not comparable to full-atom values): 4193 Å² total; per-residue (Å²): 143,83,56,66,79,41,39,69,49,78,54,59,70,44,84,56,52,80,78,66,65,67,66,40,68,39,80,42,48,40,36,40,34,46,29,57,38,54,44,46,55,64,47,51,52,53,55,55,69,41,40,56,92,76,44,47,74,44,63,57,80,79,45,92,67,81,75,85,130

Mean predicted aligned error: 4.43 Å

Nearest PDB structures (foldseek):
  4u06-assembly1_A  TM=9.559E-01  e=1.673E-02  Leptospira interrogans serovar Copenhageni str. Fiocruz L1-130
  4nkh-assembly2_B  TM=6.550E-01  e=2.315E-01  Salmonella enterica subsp. enterica serovar Typhimurium str. 14028S
  3oja-assembly1_B  TM=5.936E-01  e=1.687E+00  Anopheles gambiae
  8ubv-assembly1_H  TM=6.074E-01  e=2.180E+00  Homo sapiens
  4r58-assembly4_D  TM=4.086E-01  e=8.890E-01  synthetic construct

Sequence (69 aa):
DGLSQLKALSLWSNVISHYPASLGDLPRLEVLDVQYNDMTLEEQEMLKSWLPARVEVRMSAPCRCEFDE

Secondary structure (DSSP, 8-state):
---TT--EEE--SS------GGGGG-TT--EEE--SS---HHHHHHHHHHS-TTSEEE-PPPP------

Foldseek 3Di:
DPQLPDAEDAPEQDADAADDLCVQVNNRHQEYEPENYDYAPVSVVVNVVSHDPNHHYHYDDHDPDPDDD